Protein AF-A0A2V3VXZ1-F1 (afdb_monomer_lite)

Secondary structure (DSSP, 8-state):
--------------HHHHHHHHHHHHHHHHHHHHHHHHHHHHHHHHHHHHHHHHHHHHH---HHHHHHHHHHHHHHHHHHHHHHHHHHHHHHHHHHHHHTT---HHHHHHHHHHHHHHHHHHHHHHHHHHHHHHTTS-HHHHHHHHHHHHHHHHHHHHHHHHH-PPP-PPPP-

Radius of gyration: 27.68 Å; chains: 1; bounding box: 100×36×62 Å

Sequence (173 aa):
MKIISLTTNKISLSSSILVFVLIALTTASTVFAESTDENMKILQEKIAADKKLLVAENMDLTDADAKNFWPIYDNYQKDLQKINDRLAKLLNEYAIVYNTNTVTNEKARQLLDEAIKVELAEIQLKQSYIPKIAKVLSGVKTVRYIQIENKIRALTRYEISEMIPLVVEGKAY

Foldseek 3Di:
DDDDDDDDDPPPPPPVVVVVVVVVVVVVVVVVVVVVVVVLVVVLVCCVVDVPVVLVVQLPDDPQLCVQQVVLVVVLVVQLVVLVVLVVVLLVLLVVCQVVLNDDPVNVVVSVVSVVVSVVSNVVSLVVSLVSSVVRDPPVSSVRSVVSVVVNVVSVVVVSVVVRDDDDRRDDD

pLDDT: mean 81.58, std 20.63, range [34.62, 98.69]

Structure (mmCIF, N/CA/C/O backbone):
data_AF-A0A2V3VXZ1-F1
#
_entry.id   AF-A0A2V3VXZ1-F1
#
loop_
_atom_site.group_PDB
_atom_site.id
_atom_site.type_symbol
_atom_site.label_atom_id
_atom_site.label_alt_id
_atom_site.label_comp_id
_atom_site.label_asym_id
_atom_site.label_entity_id
_atom_site.label_seq_id
_atom_site.pdbx_PDB_ins_code
_atom_site.Cartn_x
_atom_site.Cartn_y
_atom_site.Cartn_z
_atom_site.occupancy
_atom_site.B_iso_or_equiv
_atom_site.auth_seq_id
_atom_site.auth_comp_id
_atom_site.auth_asym_id
_atom_site.auth_atom_id
_atom_site.pdbx_PDB_model_num
ATOM 1 N N . MET A 1 1 ? -79.135 -19.754 -34.742 1.00 43.31 1 MET A N 1
ATOM 2 C CA . MET A 1 1 ? -78.291 -20.537 -35.670 1.00 43.31 1 MET A CA 1
ATOM 3 C C . MET A 1 1 ? -77.916 -19.684 -36.878 1.00 43.31 1 MET A C 1
ATOM 5 O O . MET A 1 1 ? -78.727 -19.548 -37.778 1.00 43.31 1 MET A O 1
ATOM 9 N N . LYS A 1 2 ? -76.714 -19.095 -36.882 1.00 34.62 2 LYS A N 1
ATOM 10 C CA . LYS A 1 2 ? -75.775 -19.059 -38.019 1.00 34.62 2 LYS A CA 1
ATOM 11 C C . LYS A 1 2 ? -74.467 -18.411 -37.560 1.00 34.62 2 LYS A C 1
ATOM 13 O O . LYS A 1 2 ? -74.455 -17.588 -36.654 1.00 34.62 2 LYS A O 1
ATOM 18 N N . ILE A 1 3 ? -73.391 -18.926 -38.128 1.0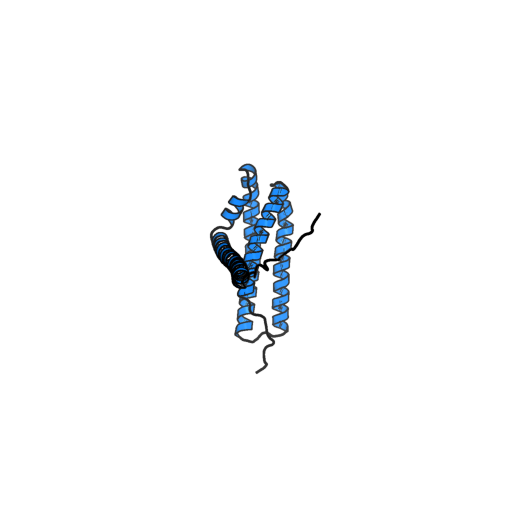0 39.03 3 ILE A N 1
ATOM 19 C CA . ILE A 1 3 ? -72.026 -18.959 -37.618 1.00 39.03 3 ILE A CA 1
ATOM 20 C C . ILE A 1 3 ? -71.211 -17.809 -38.236 1.00 39.03 3 ILE A C 1
ATOM 22 O O . ILE A 1 3 ? -71.396 -17.493 -39.404 1.00 39.03 3 ILE A O 1
ATOM 26 N N . ILE A 1 4 ? -70.354 -17.212 -37.400 1.00 43.91 4 ILE A N 1
ATOM 27 C CA . ILE A 1 4 ? -69.055 -16.542 -37.621 1.00 43.91 4 ILE A CA 1
ATOM 28 C C . ILE A 1 4 ? -68.609 -16.302 -39.082 1.00 43.91 4 ILE A C 1
ATOM 30 O O . ILE A 1 4 ? -68.503 -17.240 -39.867 1.00 43.91 4 ILE A O 1
ATOM 34 N N . SER A 1 5 ? -68.105 -15.093 -39.369 1.00 35.28 5 SER A N 1
ATOM 35 C CA . SER A 1 5 ? -66.904 -14.937 -40.205 1.00 35.28 5 SER A CA 1
ATOM 36 C C . SER A 1 5 ? -65.944 -13.936 -39.545 1.00 35.28 5 SER A C 1
ATOM 38 O O . SER A 1 5 ? -66.302 -12.797 -39.258 1.00 35.28 5 SER A O 1
ATOM 40 N N . LEU A 1 6 ? -64.728 -14.407 -39.247 1.00 47.16 6 LEU A N 1
ATOM 41 C CA . LEU A 1 6 ? -63.595 -13.581 -38.843 1.00 47.16 6 LEU A CA 1
ATOM 42 C C . LEU A 1 6 ? -62.988 -12.935 -40.091 1.00 47.16 6 LEU A C 1
ATOM 44 O O . LEU A 1 6 ? -62.705 -13.630 -41.064 1.00 47.16 6 LEU A O 1
ATOM 48 N N . THR A 1 7 ? -62.678 -11.645 -40.018 1.00 37.06 7 THR A N 1
ATOM 49 C CA . THR A 1 7 ? -61.648 -11.027 -40.860 1.00 37.06 7 THR A CA 1
ATOM 50 C C . THR A 1 7 ? -60.612 -10.388 -39.951 1.00 37.06 7 THR A C 1
ATOM 52 O O . THR A 1 7 ? -60.830 -9.346 -39.339 1.00 37.06 7 THR A O 1
ATOM 55 N N . THR A 1 8 ? -59.484 -11.081 -39.841 1.00 43.94 8 THR A N 1
ATOM 56 C CA . THR A 1 8 ? -58.236 -10.645 -39.218 1.00 43.94 8 THR A CA 1
ATOM 57 C C . THR A 1 8 ? -57.708 -9.392 -39.905 1.00 43.94 8 THR A C 1
ATOM 59 O O . THR A 1 8 ? -57.310 -9.457 -41.069 1.00 43.94 8 THR A O 1
ATOM 62 N N . ASN A 1 9 ? -57.638 -8.277 -39.181 1.00 39.09 9 ASN A N 1
ATOM 63 C CA . ASN A 1 9 ? -56.864 -7.123 -39.620 1.00 39.09 9 ASN A CA 1
ATOM 64 C C . ASN A 1 9 ? -55.414 -7.336 -39.158 1.00 39.09 9 ASN A C 1
ATOM 66 O O . ASN A 1 9 ? -55.111 -7.251 -37.968 1.00 39.09 9 ASN A O 1
ATOM 70 N N . LYS A 1 10 ? -54.533 -7.717 -40.090 1.00 46.50 10 LYS A N 1
ATOM 71 C CA . LYS A 1 10 ? -53.091 -7.823 -39.843 1.00 46.50 10 LYS A CA 1
ATOM 72 C C . LYS A 1 10 ? -52.565 -6.421 -39.548 1.00 46.50 10 LYS A C 1
ATOM 74 O O . LYS A 1 10 ? -52.395 -5.621 -40.461 1.00 46.50 10 LYS A O 1
ATOM 79 N N . ILE A 1 11 ? -52.306 -6.130 -38.277 1.00 47.31 11 ILE A N 1
ATOM 80 C CA . ILE A 1 11 ? -51.560 -4.941 -37.868 1.00 47.31 11 ILE A CA 1
ATOM 81 C C . ILE A 1 11 ? -50.142 -5.123 -38.416 1.00 47.31 11 ILE A C 1
ATOM 83 O O . ILE A 1 11 ? -49.368 -5.927 -37.896 1.00 47.31 11 ILE A O 1
ATOM 87 N N . SER A 1 12 ? -49.809 -4.433 -39.509 1.00 48.12 12 SER A N 1
ATOM 88 C CA . SER A 1 12 ? -48.424 -4.328 -39.955 1.00 48.12 12 SER A CA 1
ATOM 89 C C . SER A 1 12 ? -47.680 -3.499 -38.914 1.00 48.12 12 SER A C 1
ATOM 91 O O . SER A 1 12 ? -47.802 -2.273 -38.885 1.00 48.12 12 SER A O 1
ATOM 93 N N . LEU A 1 13 ? -46.955 -4.169 -38.020 1.00 47.06 13 LEU A N 1
ATOM 94 C CA . LEU A 1 13 ? -46.005 -3.512 -37.136 1.00 47.06 13 LEU A CA 1
ATOM 95 C C . LEU A 1 13 ? -44.937 -2.883 -38.038 1.00 47.06 13 LEU A C 1
ATOM 97 O O . LEU A 1 13 ? -44.123 -3.583 -38.640 1.00 47.06 13 LEU A O 1
ATOM 101 N N . SER A 1 14 ? -45.020 -1.568 -38.224 1.00 47.91 14 SER A N 1
ATOM 102 C CA . SER A 1 14 ? -44.097 -0.817 -39.061 1.00 47.91 14 SER A CA 1
ATOM 103 C C . SER A 1 14 ? -42.682 -0.970 -38.508 1.00 47.91 14 SER A C 1
ATOM 105 O O . SER A 1 14 ? -42.441 -0.833 -37.306 1.00 47.91 14 SER A O 1
ATOM 107 N N . SER A 1 15 ? -41.725 -1.231 -39.400 1.00 47.75 15 SER A N 1
ATOM 108 C CA . SER A 1 15 ? -40.292 -1.346 -39.101 1.00 47.75 15 SER A CA 1
ATOM 109 C C . SER A 1 15 ? -39.733 -0.144 -38.315 1.00 47.75 15 SER A C 1
ATOM 111 O O . SER A 1 15 ? -38.675 -0.242 -37.706 1.00 47.75 15 SER A O 1
ATOM 113 N N . SER A 1 16 ? -40.469 0.969 -38.266 1.00 46.62 16 SER A N 1
ATOM 114 C CA . SER A 1 16 ? -40.174 2.188 -37.513 1.00 46.62 16 SER A CA 1
ATOM 115 C C . SER A 1 16 ? -40.236 2.036 -35.984 1.00 46.62 16 SER A C 1
ATOM 117 O O . SER A 1 16 ? -39.476 2.710 -35.295 1.00 46.62 16 SER A O 1
ATOM 119 N N . ILE A 1 17 ? -41.080 1.152 -35.430 1.00 52.84 17 ILE A N 1
ATOM 120 C CA . ILE A 1 17 ? -41.152 0.945 -33.965 1.00 52.84 17 ILE A CA 1
ATOM 121 C C . ILE A 1 17 ? -39.955 0.113 -33.475 1.00 52.84 17 ILE A C 1
ATOM 123 O O . ILE A 1 17 ? -39.403 0.383 -32.409 1.00 52.84 17 ILE A O 1
ATOM 127 N N . LEU A 1 18 ? -39.496 -0.847 -34.287 1.00 43.06 18 LEU A N 1
ATOM 128 C CA . LEU A 1 18 ? -38.323 -1.667 -33.972 1.00 43.06 18 LEU A CA 1
ATOM 129 C C . LEU A 1 18 ? -37.032 -0.826 -33.938 1.00 43.06 18 LEU A C 1
ATOM 131 O O . LEU A 1 18 ? -36.170 -1.053 -33.095 1.00 43.06 18 LEU A O 1
ATOM 135 N N . VAL A 1 19 ? -36.927 0.183 -34.811 1.00 52.78 19 VAL A N 1
ATOM 136 C CA . VAL A 1 19 ? -35.782 1.109 -34.867 1.00 52.78 19 VAL A CA 1
ATOM 137 C C . VAL A 1 19 ? -35.741 2.037 -33.647 1.00 52.78 19 VAL A C 1
ATOM 139 O O . VAL A 1 19 ? -34.666 2.269 -33.102 1.00 52.78 19 VAL A O 1
ATOM 142 N N . PHE A 1 20 ? -36.889 2.509 -33.149 1.00 49.66 20 PHE A N 1
ATOM 143 C CA . PHE A 1 20 ? -36.932 3.362 -31.952 1.00 49.66 20 PHE A CA 1
ATOM 144 C C . PHE A 1 20 ? -36.536 2.623 -30.665 1.00 49.66 20 PHE A C 1
ATOM 146 O O . PHE A 1 20 ? -35.841 3.192 -29.823 1.00 49.66 20 PHE A O 1
ATOM 153 N N . VAL A 1 21 ? -36.911 1.346 -30.526 1.00 55.06 21 VAL A N 1
ATOM 154 C CA . VAL A 1 21 ? -36.493 0.510 -29.384 1.00 55.06 21 VAL A CA 1
ATOM 155 C C . VAL A 1 21 ? -34.996 0.179 -29.454 1.00 55.06 21 VAL A C 1
ATOM 157 O O . VAL A 1 21 ? -34.327 0.161 -28.422 1.00 55.06 21 VAL A O 1
ATOM 160 N N . LEU A 1 22 ? -34.442 -0.015 -30.657 1.00 52.03 22 LEU A N 1
ATOM 161 C CA . LEU A 1 22 ? -33.014 -0.288 -30.841 1.00 52.03 22 LEU A CA 1
ATOM 162 C C . LEU A 1 22 ? -32.141 0.949 -30.555 1.00 52.03 22 LEU A C 1
ATOM 164 O O . LEU A 1 22 ? -31.106 0.825 -29.906 1.00 52.03 22 LEU A O 1
ATOM 168 N N . ILE A 1 23 ? -32.588 2.146 -30.955 1.00 53.94 23 ILE A N 1
ATOM 169 C CA . ILE A 1 23 ? -31.888 3.410 -30.667 1.00 53.94 23 ILE A CA 1
ATOM 170 C C . ILE A 1 23 ? -31.902 3.714 -29.159 1.00 53.94 23 ILE A C 1
ATOM 172 O O . ILE A 1 23 ? -30.865 4.082 -28.606 1.00 53.94 23 ILE A O 1
ATOM 176 N N . ALA A 1 24 ? -33.024 3.478 -28.469 1.00 53.75 24 ALA A N 1
ATOM 177 C CA . ALA A 1 24 ? -33.128 3.671 -27.019 1.00 53.75 24 ALA A CA 1
ATOM 178 C C . ALA A 1 24 ? -32.236 2.709 -26.203 1.00 53.75 24 ALA A C 1
ATOM 180 O O . ALA A 1 24 ? -31.752 3.076 -25.133 1.00 53.75 24 ALA A O 1
ATOM 181 N N . LEU A 1 25 ? -31.966 1.498 -26.710 1.00 50.00 25 LEU A N 1
ATOM 182 C CA . LEU A 1 25 ? -31.022 0.563 -26.084 1.00 50.00 25 LEU A CA 1
ATOM 183 C C . LEU A 1 25 ? -29.553 0.967 -26.309 1.00 50.00 25 LEU A C 1
ATOM 185 O O . LEU A 1 25 ? -28.712 0.764 -25.432 1.00 50.00 25 LEU A O 1
ATOM 189 N N . THR A 1 26 ? -29.234 1.586 -27.451 1.00 52.00 26 THR A N 1
ATOM 190 C CA . THR A 1 26 ? -27.865 2.059 -27.729 1.00 52.00 26 THR A CA 1
ATOM 191 C C . THR A 1 26 ? -27.488 3.323 -26.952 1.00 52.00 26 THR A C 1
ATOM 193 O O . THR A 1 26 ? -26.344 3.437 -26.522 1.00 52.00 26 THR A O 1
ATOM 196 N N . THR A 1 27 ? -28.430 4.234 -26.683 1.00 47.75 27 THR A N 1
ATOM 197 C CA . THR A 1 27 ? -28.154 5.465 -25.914 1.00 47.75 27 THR A CA 1
ATOM 198 C C . THR A 1 27 ? -28.086 5.240 -24.404 1.00 47.75 27 THR A C 1
ATOM 200 O O . THR A 1 27 ? -27.372 5.956 -23.709 1.00 47.75 27 THR A O 1
ATOM 203 N N . ALA A 1 28 ? -28.760 4.215 -23.871 1.00 45.56 28 ALA A N 1
ATOM 204 C CA . ALA A 1 28 ? -28.601 3.830 -22.466 1.00 45.56 28 ALA A CA 1
ATOM 205 C C . ALA A 1 28 ? -27.182 3.302 -22.168 1.00 45.56 28 ALA A C 1
ATOM 207 O O . ALA A 1 28 ? -26.667 3.480 -21.066 1.00 45.56 28 ALA A O 1
ATOM 208 N N . SER A 1 29 ? -26.533 2.693 -23.168 1.00 48.88 29 SER A N 1
ATOM 209 C CA . SER A 1 29 ? -25.185 2.123 -23.044 1.00 48.88 29 SER A CA 1
ATOM 210 C C . SER A 1 29 ? -24.095 3.200 -22.985 1.00 48.88 29 SER A C 1
ATOM 212 O O . SER A 1 29 ? -23.119 3.050 -22.253 1.00 48.88 29 SER A O 1
ATOM 214 N N . THR A 1 30 ? -24.261 4.301 -23.725 1.00 47.12 30 THR A N 1
ATOM 215 C CA . THR A 1 30 ? -23.272 5.390 -23.780 1.00 47.12 30 THR A CA 1
ATOM 216 C C . THR A 1 30 ? -23.300 6.257 -22.522 1.00 47.12 30 THR A C 1
ATOM 218 O O . THR A 1 30 ? -22.245 6.600 -22.001 1.00 47.12 30 THR A O 1
ATOM 221 N N . VAL A 1 31 ? -24.484 6.530 -21.961 1.00 47.38 31 VAL A N 1
ATOM 222 C CA . VAL A 1 31 ? -24.632 7.376 -20.759 1.00 47.38 31 VAL A CA 1
ATOM 223 C C . VAL A 1 31 ? -24.063 6.705 -19.498 1.00 47.38 31 VAL A C 1
ATOM 225 O O . VAL A 1 31 ? -23.491 7.377 -18.639 1.00 47.38 31 VAL A O 1
ATOM 228 N N . PHE A 1 32 ? -24.152 5.375 -19.380 1.00 44.78 32 PHE A N 1
ATOM 229 C CA . PHE A 1 32 ? -23.528 4.642 -18.268 1.00 44.78 32 PHE A CA 1
ATOM 230 C C . PHE A 1 32 ? -21.998 4.562 -18.384 1.00 44.78 32 PHE A C 1
ATOM 232 O O . PHE A 1 32 ? -21.312 4.589 -17.363 1.00 44.78 32 PHE A O 1
ATOM 239 N N . ALA A 1 33 ? -21.453 4.484 -19.601 1.00 45.44 33 ALA A N 1
ATOM 240 C CA . ALA A 1 33 ? -20.006 4.437 -19.815 1.00 45.44 33 ALA A CA 1
ATOM 241 C C . ALA A 1 33 ? -19.337 5.792 -19.524 1.00 45.44 33 ALA A C 1
ATOM 243 O O . ALA A 1 33 ? -18.336 5.842 -18.814 1.00 45.44 33 ALA A O 1
ATOM 244 N N . GLU A 1 34 ? -19.930 6.889 -19.998 1.00 43.53 34 GLU A N 1
ATOM 245 C CA . GLU A 1 34 ? -19.384 8.245 -19.847 1.00 43.53 34 GLU A CA 1
ATOM 246 C C . GLU A 1 34 ? -19.447 8.732 -18.386 1.00 43.53 34 GLU A C 1
ATOM 248 O O . GLU A 1 34 ? -18.466 9.242 -17.847 1.00 43.53 34 GLU A O 1
ATOM 253 N N . SER A 1 35 ? -20.557 8.457 -17.687 1.00 55.47 35 SER A N 1
ATOM 254 C CA . SER A 1 35 ? -20.702 8.787 -16.261 1.00 55.47 35 SER A CA 1
ATOM 255 C C . SER A 1 35 ? -19.805 7.950 -15.343 1.00 55.47 35 SER A C 1
ATOM 257 O O . SER A 1 35 ? -19.422 8.415 -14.270 1.00 55.47 35 SER A O 1
ATOM 259 N N . THR A 1 36 ? -19.444 6.723 -15.726 1.00 59.56 36 THR A N 1
ATOM 260 C CA . THR A 1 36 ? -18.529 5.891 -14.928 1.00 59.56 36 THR A CA 1
ATOM 261 C C . THR A 1 36 ? -17.097 6.419 -15.002 1.00 59.56 36 THR A C 1
ATOM 263 O O . THR A 1 36 ? -16.419 6.460 -13.976 1.00 59.56 36 THR A O 1
ATOM 266 N N . ASP A 1 37 ? -16.656 6.865 -16.180 1.00 61.31 37 ASP A N 1
ATOM 267 C CA . ASP A 1 37 ? -15.287 7.345 -16.398 1.00 61.31 37 ASP A CA 1
ATOM 268 C C . ASP A 1 37 ? -15.042 8.716 -15.737 1.00 61.31 37 ASP A C 1
ATOM 270 O O . ASP A 1 37 ? -14.027 8.927 -15.073 1.00 61.31 37 ASP A O 1
ATOM 274 N N . GLU A 1 38 ? -16.015 9.630 -15.810 1.00 66.94 38 GLU A N 1
ATOM 275 C CA . GLU A 1 38 ? -15.936 10.939 -15.146 1.00 66.94 38 GLU A CA 1
ATOM 276 C C . GLU A 1 38 ? -15.953 10.812 -13.612 1.00 66.94 38 GLU A C 1
ATOM 278 O O . GLU A 1 38 ? -15.113 11.394 -12.922 1.00 66.94 38 GLU A O 1
ATOM 283 N N . ASN A 1 39 ? -16.840 9.973 -13.063 1.00 67.12 39 ASN A N 1
ATOM 284 C CA . ASN A 1 39 ? -16.851 9.673 -11.628 1.00 67.12 39 ASN A CA 1
ATOM 285 C C . ASN A 1 39 ? -15.547 9.009 -11.170 1.00 67.12 39 ASN A C 1
ATOM 287 O O . ASN A 1 39 ? -15.110 9.230 -10.037 1.00 67.12 39 ASN A O 1
ATOM 291 N N . MET A 1 40 ? -14.921 8.207 -12.038 1.00 69.00 40 MET A N 1
ATOM 292 C CA . MET A 1 40 ? -13.641 7.586 -11.734 1.00 69.00 40 MET A CA 1
ATOM 293 C C . MET A 1 40 ? -12.520 8.617 -11.655 1.00 69.00 40 MET A C 1
ATOM 295 O O . MET A 1 40 ? -11.790 8.630 -10.668 1.00 69.00 40 MET A O 1
ATOM 299 N N . LYS A 1 41 ? -12.440 9.534 -12.623 1.00 66.94 41 LYS A N 1
ATOM 300 C CA . LYS A 1 41 ? -11.463 10.633 -12.609 1.00 66.94 41 LYS A CA 1
ATOM 301 C C . LYS A 1 41 ? -11.617 11.530 -11.385 1.00 66.94 41 LYS A C 1
ATOM 303 O O . LYS A 1 41 ? -10.638 11.792 -10.695 1.00 66.94 41 LYS A O 1
ATOM 308 N N . ILE A 1 42 ? -12.846 11.912 -11.034 1.00 69.44 42 ILE A N 1
ATOM 309 C CA . ILE A 1 42 ? -13.116 12.704 -9.822 1.00 69.44 42 ILE A CA 1
ATOM 310 C C . ILE A 1 42 ? -12.673 11.949 -8.559 1.00 69.44 42 ILE A C 1
ATOM 312 O O . ILE A 1 42 ? -12.126 12.541 -7.625 1.00 69.44 42 ILE A O 1
ATOM 316 N N . LEU A 1 43 ? -12.902 10.633 -8.500 1.00 65.69 43 LEU A N 1
ATOM 317 C CA . LEU A 1 43 ? -12.457 9.805 -7.382 1.00 65.69 43 LEU A CA 1
ATOM 318 C C . LEU A 1 43 ? -10.924 9.726 -7.310 1.00 65.69 43 LEU A C 1
ATOM 320 O O . LEU A 1 43 ? -10.372 9.836 -6.216 1.00 65.69 43 LEU A O 1
ATOM 324 N N . GLN A 1 44 ? -10.243 9.580 -8.449 1.00 61.19 44 GLN A N 1
ATOM 325 C CA . GLN A 1 44 ? -8.780 9.598 -8.545 1.00 61.19 44 GLN A CA 1
ATOM 326 C C . GLN A 1 44 ? -8.205 10.934 -8.060 1.00 61.19 44 GLN A C 1
ATOM 328 O O . GLN A 1 44 ? -7.319 10.946 -7.207 1.00 61.19 44 GLN A O 1
ATOM 333 N N . GLU A 1 45 ? -8.768 12.057 -8.509 1.00 61.25 45 GLU A N 1
ATOM 334 C CA . GLU A 1 45 ? -8.373 13.404 -8.079 1.00 61.25 45 GLU A CA 1
ATOM 335 C C . GLU A 1 45 ? -8.577 13.612 -6.574 1.00 61.25 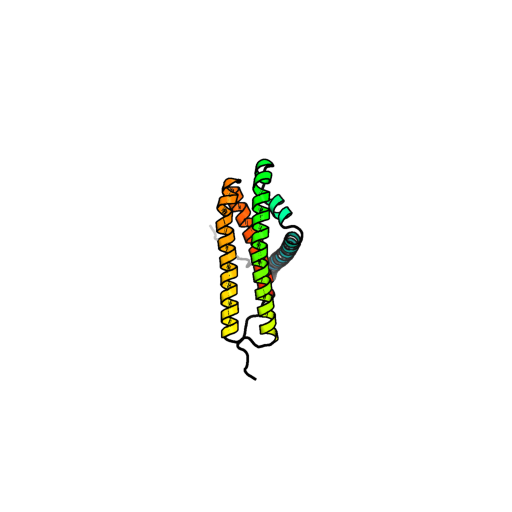45 GLU A C 1
ATOM 337 O O . GLU A 1 45 ? -7.690 14.121 -5.889 1.00 61.25 45 GLU A O 1
ATOM 342 N N . LYS A 1 46 ? -9.710 13.162 -6.019 1.00 62.94 46 LYS A N 1
ATOM 343 C CA . LYS A 1 46 ? -9.965 13.229 -4.571 1.00 62.94 46 LYS A CA 1
ATOM 344 C C . LYS A 1 46 ? -9.004 12.358 -3.762 1.00 62.94 46 LYS A C 1
ATOM 346 O O . LYS A 1 46 ? -8.545 12.791 -2.708 1.00 62.94 46 LYS A O 1
ATOM 351 N N . ILE A 1 47 ? -8.686 11.152 -4.238 1.00 68.25 47 ILE A N 1
ATOM 352 C CA . ILE A 1 47 ? -7.692 10.267 -3.607 1.00 68.25 47 ILE A CA 1
ATOM 353 C C . ILE A 1 47 ? -6.308 10.919 -3.620 1.00 68.25 47 ILE A C 1
ATOM 355 O O . ILE A 1 47 ? -5.603 10.863 -2.611 1.00 68.25 47 ILE A O 1
ATOM 359 N N . ALA A 1 48 ? -5.932 11.527 -4.747 1.00 60.41 48 ALA A N 1
ATOM 360 C CA . ALA A 1 48 ? -4.666 12.228 -4.906 1.00 60.41 48 ALA A CA 1
ATOM 361 C C . ALA A 1 48 ? -4.579 13.478 -4.013 1.00 60.41 48 ALA A C 1
ATOM 363 O O . ALA A 1 48 ? -3.505 13.780 -3.496 1.00 60.41 48 ALA A O 1
ATOM 364 N N . ALA A 1 49 ? -5.701 14.176 -3.805 1.00 67.62 49 ALA A N 1
ATOM 365 C CA . ALA A 1 49 ? -5.767 15.388 -2.996 1.00 67.62 49 ALA A CA 1
ATOM 366 C C . ALA A 1 49 ? -5.796 15.108 -1.483 1.00 67.62 49 ALA A C 1
ATOM 368 O O . ALA A 1 49 ? -5.056 15.753 -0.742 1.00 67.62 49 ALA A O 1
ATOM 369 N N . ASP A 1 50 ? -6.626 14.165 -1.009 1.00 84.25 50 ASP A N 1
ATOM 370 C CA . ASP A 1 50 ? -6.723 13.846 0.422 1.00 84.25 50 ASP A CA 1
ATOM 371 C C . ASP A 1 50 ? -7.302 12.443 0.710 1.00 84.25 50 ASP A C 1
ATOM 373 O O . ASP A 1 50 ? -8.468 12.250 1.073 1.00 84.25 50 ASP A O 1
ATOM 377 N N . LYS A 1 51 ? -6.442 11.421 0.617 1.00 91.06 51 LYS A N 1
ATOM 378 C CA . LYS A 1 51 ? -6.772 10.044 1.023 1.00 91.06 51 LYS A CA 1
ATOM 379 C C . LYS A 1 51 ? -7.290 9.948 2.466 1.00 91.06 51 LYS A C 1
ATOM 381 O O . LYS A 1 51 ? -8.150 9.113 2.753 1.00 91.06 51 LYS A O 1
ATOM 386 N N . LYS A 1 52 ? -6.750 10.753 3.389 1.00 91.56 52 LYS A N 1
ATOM 387 C CA . LYS A 1 52 ? -7.098 10.672 4.815 1.00 91.56 52 LYS A CA 1
ATOM 388 C C . LYS A 1 52 ? -8.531 11.147 5.039 1.00 91.56 52 LYS A C 1
ATOM 390 O O . LYS A 1 52 ? -9.260 10.488 5.780 1.00 91.56 52 LYS A O 1
ATOM 395 N N . LEU A 1 53 ? -8.945 12.208 4.347 1.00 90.12 53 LEU A N 1
ATOM 396 C CA . LEU A 1 53 ? -10.328 12.676 4.328 1.00 90.12 53 LEU A CA 1
ATOM 397 C C . LEU A 1 53 ? -11.282 11.607 3.783 1.00 90.12 53 LEU A C 1
ATOM 399 O O . LEU A 1 53 ? -12.262 11.288 4.449 1.00 90.12 53 LEU A O 1
ATOM 403 N N . LEU A 1 54 ? -10.961 10.971 2.650 1.00 91.38 54 LEU A N 1
ATOM 404 C CA . LEU A 1 54 ? -11.800 9.903 2.087 1.00 91.38 54 LEU A CA 1
ATOM 405 C C . LEU A 1 54 ? -12.004 8.759 3.088 1.00 91.38 54 LEU A C 1
ATOM 407 O O . LEU A 1 54 ? -13.126 8.289 3.288 1.00 91.38 54 LEU A O 1
ATOM 411 N N . VAL A 1 55 ? -10.935 8.320 3.756 1.00 95.50 55 VAL A N 1
ATOM 412 C CA . VAL A 1 55 ? -11.036 7.293 4.803 1.00 95.50 55 VAL A CA 1
ATOM 413 C C . VAL A 1 55 ? -11.897 7.787 5.968 1.00 95.50 55 VAL A C 1
ATOM 415 O O . VAL A 1 55 ? -12.748 7.037 6.440 1.00 95.50 55 VAL A O 1
ATOM 418 N N . ALA A 1 56 ? -11.718 9.033 6.412 1.00 92.81 56 ALA A N 1
ATOM 419 C CA . ALA A 1 56 ? -12.493 9.609 7.509 1.00 92.81 56 ALA A CA 1
ATOM 420 C C . ALA A 1 56 ? -14.001 9.635 7.202 1.00 92.81 56 ALA A C 1
ATOM 422 O O . ALA A 1 56 ? -14.794 9.182 8.026 1.00 92.81 56 ALA A O 1
ATOM 423 N N . GLU A 1 57 ? -14.381 10.086 6.004 1.00 93.44 57 GLU A N 1
ATOM 424 C CA . GLU A 1 57 ? -15.776 10.211 5.558 1.00 93.44 57 GLU A CA 1
ATOM 425 C C . GLU A 1 57 ? -16.494 8.864 5.407 1.00 93.44 57 GLU A C 1
ATOM 427 O O . GLU A 1 57 ? -17.716 8.804 5.494 1.00 93.44 57 GLU A O 1
ATOM 432 N N . ASN A 1 58 ? -15.756 7.772 5.189 1.00 95.19 58 ASN A N 1
ATOM 433 C CA . ASN A 1 58 ? -16.344 6.469 4.865 1.00 95.19 58 ASN A CA 1
ATOM 434 C C . ASN A 1 58 ? -16.275 5.448 6.014 1.00 95.19 58 ASN A C 1
ATOM 436 O O . ASN A 1 58 ? -16.836 4.355 5.911 1.00 95.19 58 ASN A O 1
ATOM 440 N N . MET A 1 59 ? -15.586 5.758 7.114 1.00 95.88 59 MET A N 1
ATOM 441 C CA . MET A 1 59 ? -15.324 4.788 8.184 1.00 95.88 59 MET A CA 1
ATOM 442 C C . MET A 1 59 ? -16.339 4.795 9.336 1.00 95.88 59 MET A C 1
ATOM 444 O O . MET A 1 59 ? -16.348 3.839 10.116 1.00 95.88 59 MET A O 1
ATOM 448 N N . ASP A 1 60 ? -17.191 5.821 9.446 1.00 94.19 60 ASP A N 1
ATOM 449 C CA . ASP A 1 60 ? -18.138 6.012 10.561 1.00 94.19 60 ASP A CA 1
ATOM 450 C C . ASP A 1 60 ? -17.466 5.831 11.941 1.00 94.19 60 ASP A C 1
ATOM 452 O O . ASP A 1 60 ? -17.924 5.072 12.810 1.00 94.19 60 ASP A O 1
ATOM 456 N N . LEU A 1 61 ? -16.303 6.463 12.125 1.00 95.38 61 LEU A N 1
ATOM 457 C CA . LEU A 1 61 ? -15.543 6.380 13.372 1.00 95.38 61 LEU A CA 1
ATOM 458 C C . LEU A 1 61 ? -16.212 7.228 14.453 1.00 95.38 61 LEU A C 1
ATOM 460 O O . LEU A 1 61 ? -16.555 8.382 14.223 1.00 95.38 61 LEU A O 1
ATOM 464 N N . THR A 1 62 ? -16.342 6.666 15.654 1.00 96.94 62 THR A N 1
ATOM 465 C CA . THR A 1 62 ? -16.585 7.485 16.849 1.00 96.94 62 THR A CA 1
ATOM 466 C C . THR A 1 62 ? -15.303 8.224 17.237 1.00 96.94 62 THR A C 1
ATOM 468 O O . THR A 1 62 ? -14.210 7.813 16.841 1.00 96.94 62 THR A O 1
ATOM 471 N N . ASP A 1 63 ? -15.394 9.252 18.081 1.00 95.25 63 ASP A N 1
ATOM 472 C CA . ASP A 1 63 ? -14.205 9.955 18.591 1.00 95.25 63 ASP A CA 1
ATOM 473 C C . ASP A 1 63 ? -13.213 9.001 19.281 1.00 95.25 63 ASP A C 1
ATOM 475 O O . ASP A 1 63 ? -11.993 9.129 19.139 1.00 95.25 63 ASP A O 1
ATOM 479 N N . ALA A 1 64 ? -13.733 7.996 19.995 1.00 95.25 64 ALA A N 1
ATOM 480 C CA . ALA A 1 64 ? -12.928 6.969 20.649 1.00 95.25 64 ALA A CA 1
ATOM 481 C C . ALA A 1 64 ? -12.235 6.037 19.641 1.00 95.25 64 ALA A C 1
ATOM 483 O O . ALA A 1 64 ? -11.052 5.728 19.812 1.00 95.25 64 ALA A O 1
ATOM 484 N N . ASP A 1 65 ? -12.941 5.618 18.585 1.00 96.50 65 ASP A N 1
ATOM 485 C CA . ASP A 1 65 ? -12.351 4.827 17.500 1.00 96.50 65 ASP A CA 1
ATOM 486 C C . ASP A 1 65 ? -11.243 5.629 16.806 1.00 96.50 65 ASP A C 1
ATOM 488 O O . ASP A 1 65 ? -10.115 5.156 16.673 1.00 96.50 65 ASP A O 1
ATOM 492 N N . ALA A 1 66 ? -11.548 6.868 16.408 1.00 95.25 66 ALA A N 1
ATOM 493 C CA . ALA A 1 66 ? -10.650 7.757 15.680 1.00 95.25 66 ALA A CA 1
ATOM 494 C C . ALA A 1 66 ? -9.342 7.997 16.443 1.00 95.25 66 ALA A C 1
ATOM 496 O O . ALA A 1 66 ? -8.258 7.850 15.872 1.00 95.25 66 ALA A O 1
ATOM 497 N N . LYS A 1 67 ? -9.429 8.288 17.748 1.00 96.44 67 LYS A N 1
ATOM 498 C CA . LYS A 1 67 ? -8.262 8.518 18.612 1.00 96.44 67 LYS A CA 1
ATOM 499 C C . LYS A 1 67 ? -7.260 7.359 18.581 1.00 96.44 67 LYS A C 1
ATOM 501 O O . LYS A 1 67 ? -6.055 7.597 18.616 1.00 96.44 67 LYS A O 1
ATOM 506 N N . ASN A 1 68 ? -7.745 6.120 18.512 1.00 97.31 68 ASN A N 1
ATOM 507 C CA . ASN A 1 68 ? -6.898 4.926 18.520 1.00 97.31 68 ASN A CA 1
ATOM 5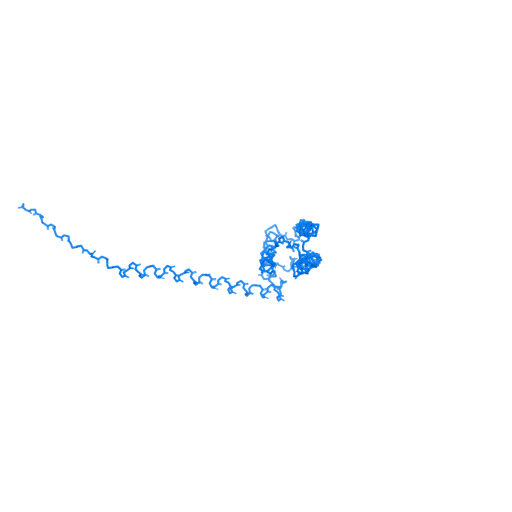08 C C . ASN A 1 68 ? -6.522 4.447 17.108 1.00 97.31 68 ASN A C 1
ATOM 510 O O . ASN A 1 68 ? -5.453 3.867 16.914 1.00 97.31 68 ASN A O 1
ATOM 514 N N . PHE A 1 69 ? -7.383 4.689 16.120 1.00 98.25 69 PHE A N 1
ATOM 515 C CA . PHE A 1 69 ? -7.196 4.262 14.737 1.00 98.25 69 PHE A CA 1
ATOM 516 C C . PHE A 1 69 ? -6.163 5.108 13.987 1.00 98.25 69 PHE A C 1
ATOM 518 O O . PHE A 1 69 ? -5.283 4.547 13.331 1.00 98.25 69 PHE A O 1
ATOM 525 N N . TRP A 1 70 ? -6.230 6.440 14.089 1.00 97.06 70 TRP A N 1
ATOM 526 C CA . TRP A 1 70 ? -5.397 7.327 13.267 1.00 97.06 70 TRP A CA 1
ATOM 527 C C . TRP A 1 70 ? -3.883 7.115 13.424 1.00 97.06 70 TRP A C 1
ATOM 529 O O . TRP A 1 70 ? -3.204 7.062 12.400 1.00 97.06 70 TRP A O 1
ATOM 539 N N . PRO A 1 71 ? -3.331 6.876 14.631 1.00 97.44 71 PRO A N 1
ATOM 540 C CA . PRO A 1 71 ? -1.912 6.540 14.768 1.00 97.44 71 PRO A CA 1
ATOM 541 C C . PRO A 1 71 ? -1.509 5.247 14.038 1.00 97.44 71 PRO A C 1
ATOM 543 O O . PRO A 1 71 ? -0.384 5.123 13.554 1.00 97.44 71 PRO A O 1
ATOM 546 N N . ILE A 1 72 ? -2.407 4.260 13.951 1.00 98.50 72 ILE A N 1
ATOM 547 C CA . ILE A 1 72 ? -2.155 3.003 13.228 1.00 98.50 72 ILE A CA 1
ATOM 548 C C . ILE A 1 72 ? -2.243 3.242 11.721 1.00 98.50 72 ILE A C 1
ATOM 550 O O . ILE A 1 72 ? -1.386 2.755 10.983 1.00 98.50 72 ILE A O 1
ATOM 554 N N . TYR A 1 73 ? -3.237 4.018 11.282 1.00 97.75 73 TYR A N 1
ATOM 555 C CA . TYR A 1 73 ? -3.377 4.455 9.896 1.00 97.75 73 TYR A CA 1
ATOM 556 C C . TYR A 1 73 ? -2.122 5.190 9.412 1.00 97.75 73 TYR A C 1
ATOM 558 O O . TYR A 1 73 ? -1.544 4.795 8.405 1.00 97.75 73 TYR A O 1
ATOM 566 N N . ASP A 1 74 ? -1.651 6.199 10.149 1.00 95.81 74 ASP A N 1
ATOM 567 C CA . ASP A 1 74 ? -0.506 7.020 9.740 1.00 95.81 74 ASP A CA 1
ATOM 568 C C . ASP A 1 74 ? 0.775 6.172 9.608 1.00 95.81 74 ASP A C 1
ATOM 570 O O . ASP A 1 74 ? 1.535 6.319 8.648 1.00 95.81 74 ASP A O 1
ATOM 574 N N . ASN A 1 75 ? 0.983 5.211 10.515 1.00 97.38 75 ASN A N 1
ATOM 575 C CA . ASN A 1 75 ? 2.091 4.257 10.416 1.00 97.38 75 ASN A CA 1
ATOM 576 C C . ASN A 1 75 ? 1.947 3.311 9.214 1.00 97.38 75 ASN A C 1
ATOM 578 O O . ASN A 1 75 ? 2.922 3.087 8.497 1.00 97.38 75 ASN A O 1
ATOM 582 N N . TYR A 1 76 ? 0.738 2.803 8.952 1.00 98.25 76 TYR A N 1
ATOM 583 C CA . TYR A 1 76 ? 0.470 1.985 7.770 1.00 98.25 76 TYR A CA 1
ATOM 584 C C . TYR A 1 76 ? 0.767 2.760 6.483 1.00 98.25 76 TYR A C 1
ATOM 586 O O . TYR A 1 76 ? 1.473 2.238 5.626 1.00 98.25 76 TYR A O 1
ATOM 594 N N . GLN A 1 77 ? 0.301 4.009 6.358 1.00 96.38 77 GLN A N 1
ATOM 595 C CA . GLN A 1 77 ? 0.565 4.834 5.173 1.00 96.38 77 GLN A CA 1
ATOM 596 C C . GLN A 1 77 ? 2.059 5.134 5.010 1.00 96.38 77 GLN A C 1
ATOM 598 O O . GLN A 1 77 ? 2.579 5.067 3.900 1.00 96.38 77 GLN A O 1
ATOM 603 N N . LYS A 1 78 ? 2.779 5.397 6.108 1.00 95.94 78 LYS A N 1
ATOM 604 C CA . LYS A 1 78 ? 4.234 5.599 6.078 1.00 95.94 78 LYS A CA 1
ATOM 605 C C . LYS A 1 78 ? 4.984 4.358 5.594 1.00 95.94 78 LYS A C 1
ATOM 607 O O . LYS A 1 78 ? 5.927 4.474 4.815 1.00 95.94 78 LYS A O 1
ATOM 612 N N . ASP A 1 79 ? 4.602 3.175 6.061 1.00 98.12 79 ASP A N 1
ATOM 613 C CA . ASP A 1 79 ? 5.228 1.928 5.622 1.00 98.12 79 ASP A CA 1
ATOM 614 C C . ASP A 1 79 ? 4.829 1.562 4.185 1.00 98.12 79 ASP A C 1
ATOM 616 O O . ASP A 1 79 ? 5.671 1.100 3.416 1.00 98.12 79 ASP A O 1
ATOM 620 N N . LEU A 1 80 ? 3.583 1.846 3.795 1.00 97.25 80 LEU A N 1
ATOM 621 C CA . LEU A 1 80 ? 3.099 1.704 2.423 1.00 97.25 80 LEU A CA 1
ATOM 622 C C . LEU A 1 80 ? 3.871 2.610 1.463 1.00 97.25 80 LEU A C 1
ATOM 624 O O . LEU A 1 80 ? 4.219 2.176 0.367 1.00 97.25 80 LEU A O 1
ATOM 628 N N . GLN A 1 81 ? 4.195 3.836 1.882 1.00 95.62 81 GLN A N 1
ATOM 629 C CA . GLN A 1 81 ? 4.968 4.769 1.069 1.00 95.62 81 GLN A CA 1
ATOM 630 C C . GLN A 1 81 ? 6.339 4.198 0.703 1.00 95.62 81 GLN A C 1
ATOM 632 O O . GLN A 1 81 ? 6.725 4.266 -0.454 1.00 95.62 81 GLN A O 1
ATOM 637 N N . LYS A 1 82 ? 7.028 3.520 1.629 1.00 97.06 82 LYS A N 1
ATOM 638 C CA . LYS A 1 82 ? 8.317 2.866 1.328 1.00 97.06 82 LYS A CA 1
ATOM 639 C C . LYS A 1 82 ? 8.190 1.802 0.233 1.00 97.06 82 LYS A C 1
ATOM 641 O O . LYS A 1 82 ? 9.119 1.590 -0.543 1.00 97.06 82 LYS A O 1
ATOM 646 N N . ILE A 1 83 ? 7.056 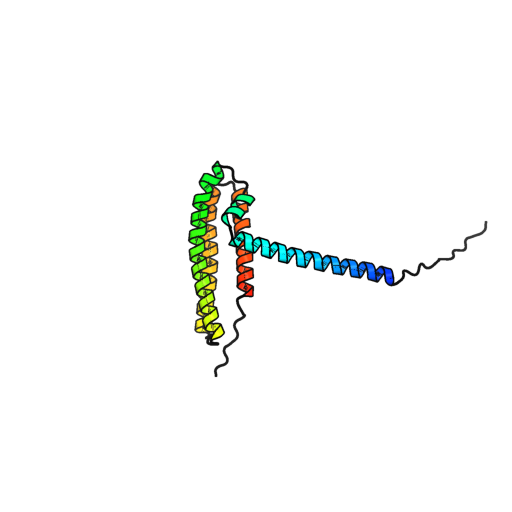1.101 0.183 1.00 98.31 83 ILE A N 1
ATOM 647 C CA . ILE A 1 83 ? 6.761 0.118 -0.869 1.00 98.31 83 ILE A CA 1
ATOM 648 C C . ILE A 1 83 ? 6.461 0.840 -2.186 1.00 98.31 83 ILE A C 1
ATOM 650 O O . ILE A 1 83 ? 6.954 0.424 -3.231 1.00 98.31 83 ILE A O 1
ATOM 654 N N . ASN A 1 84 ? 5.713 1.944 -2.139 1.00 96.12 84 ASN A N 1
ATOM 655 C CA . ASN A 1 84 ? 5.433 2.768 -3.315 1.00 96.12 84 ASN A CA 1
ATOM 656 C C . ASN A 1 84 ? 6.710 3.386 -3.899 1.00 96.12 84 ASN A C 1
ATOM 658 O O . ASN A 1 84 ? 6.853 3.420 -5.114 1.00 96.12 84 ASN A O 1
ATOM 662 N N . ASP A 1 85 ? 7.664 3.799 -3.065 1.00 95.88 85 ASP A N 1
ATOM 663 C CA . ASP A 1 85 ? 8.956 4.322 -3.518 1.00 95.88 85 ASP A CA 1
ATOM 664 C C . ASP A 1 85 ? 9.759 3.243 -4.264 1.00 95.88 85 ASP A C 1
ATOM 666 O O . ASP A 1 85 ? 10.372 3.510 -5.301 1.00 95.88 85 ASP A O 1
ATOM 670 N N . ARG A 1 86 ? 9.715 1.990 -3.782 1.00 97.56 86 ARG A N 1
ATOM 671 C CA . ARG A 1 86 ? 10.303 0.839 -4.490 1.00 97.56 86 ARG A CA 1
ATOM 672 C C . ARG A 1 86 ? 9.613 0.587 -5.827 1.00 97.56 86 ARG A C 1
ATOM 674 O O . ARG A 1 86 ? 10.303 0.368 -6.819 1.00 97.56 86 ARG A O 1
ATOM 681 N N . LEU A 1 87 ? 8.281 0.650 -5.860 1.00 97.19 87 LEU A N 1
ATOM 682 C CA . LEU A 1 87 ? 7.513 0.521 -7.097 1.00 97.19 87 LEU A CA 1
ATOM 683 C C . LEU A 1 87 ? 7.881 1.629 -8.089 1.00 97.19 87 LEU A C 1
ATOM 685 O O . LEU A 1 87 ? 8.218 1.329 -9.225 1.00 97.19 87 LEU A O 1
ATOM 689 N N . ALA A 1 88 ? 7.906 2.891 -7.661 1.00 95.94 88 ALA A N 1
ATOM 690 C CA . ALA A 1 88 ? 8.274 4.021 -8.510 1.00 95.94 88 ALA A CA 1
ATOM 691 C C . ALA A 1 88 ? 9.683 3.856 -9.102 1.00 95.94 88 ALA A C 1
ATOM 693 O O . ALA A 1 88 ? 9.888 4.081 -10.295 1.00 95.94 88 ALA A O 1
ATOM 694 N N . LYS A 1 89 ? 10.646 3.389 -8.296 1.00 96.88 89 LYS A N 1
ATOM 695 C CA . LYS A 1 89 ? 11.992 3.066 -8.779 1.00 96.88 89 LYS A CA 1
ATOM 696 C C . LYS A 1 89 ? 11.968 1.957 -9.835 1.00 96.88 89 LYS A C 1
ATOM 698 O O . LYS A 1 89 ? 12.601 2.114 -10.874 1.00 96.88 89 LYS A O 1
ATOM 703 N N . LEU A 1 90 ? 11.233 0.872 -9.590 1.00 97.12 90 LEU A N 1
ATOM 704 C CA . LEU A 1 90 ? 11.074 -0.229 -10.542 1.00 97.12 90 LEU A CA 1
ATOM 705 C C . LEU A 1 90 ? 10.467 0.249 -11.872 1.00 97.12 90 LEU A C 1
ATOM 707 O O . LEU A 1 90 ? 10.977 -0.100 -12.934 1.00 97.12 90 LEU A O 1
ATOM 711 N N . LEU A 1 91 ? 9.421 1.077 -11.821 1.00 95.94 91 LEU A N 1
ATOM 712 C CA . LEU A 1 91 ? 8.776 1.641 -13.010 1.00 95.94 91 LEU A CA 1
ATOM 713 C C . LEU A 1 91 ? 9.723 2.548 -13.799 1.00 95.94 91 LEU A C 1
ATOM 715 O O . LEU A 1 91 ? 9.767 2.474 -15.025 1.00 95.94 91 LEU A O 1
ATOM 719 N N . ASN A 1 92 ? 10.527 3.356 -13.108 1.00 95.06 92 ASN A N 1
ATOM 720 C CA . ASN A 1 92 ? 11.541 4.182 -13.753 1.00 95.06 92 ASN A CA 1
ATOM 721 C C . ASN A 1 92 ? 12.641 3.332 -14.412 1.00 95.06 92 ASN A C 1
ATOM 723 O O . ASN A 1 92 ? 13.035 3.596 -15.545 1.00 95.06 92 ASN A O 1
ATOM 727 N N . GLU A 1 93 ? 13.116 2.281 -13.737 1.00 94.44 93 GLU A N 1
ATOM 728 C CA . GLU A 1 93 ? 14.080 1.346 -14.325 1.00 94.44 93 GLU A CA 1
ATOM 729 C C . GLU A 1 93 ? 13.517 0.653 -15.569 1.00 94.44 93 GLU A C 1
ATOM 731 O O . GLU A 1 93 ? 14.233 0.537 -16.565 1.00 94.44 93 GLU A O 1
ATOM 736 N N . TYR A 1 94 ? 12.247 0.238 -15.530 1.00 94.44 94 TYR A N 1
ATOM 737 C CA . TYR A 1 94 ? 11.545 -0.322 -16.683 1.00 94.44 94 TYR A CA 1
ATOM 738 C C . TYR A 1 94 ? 11.484 0.675 -17.845 1.00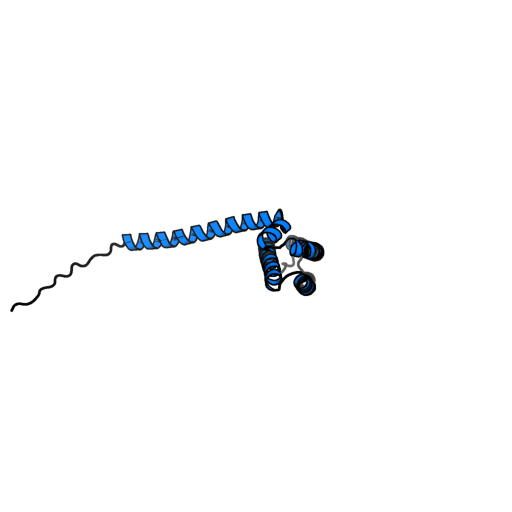 94.44 94 TYR A C 1
ATOM 740 O O . TYR A 1 94 ? 11.888 0.345 -18.958 1.00 94.44 94 TYR A O 1
ATOM 748 N N . ALA A 1 95 ? 11.043 1.909 -17.581 1.00 93.12 95 ALA A N 1
ATOM 749 C CA . ALA A 1 95 ? 10.928 2.952 -18.596 1.00 93.12 95 ALA A CA 1
ATOM 750 C C . ALA A 1 95 ? 12.271 3.241 -19.284 1.00 93.12 95 ALA A C 1
ATOM 752 O O . ALA A 1 95 ? 12.316 3.377 -20.505 1.00 93.12 95 ALA A O 1
ATOM 753 N N . ILE A 1 96 ? 13.373 3.283 -18.524 1.00 91.50 96 ILE A N 1
ATOM 754 C CA . ILE A 1 96 ? 14.719 3.481 -19.077 1.00 91.50 96 ILE A CA 1
ATOM 755 C C . ILE A 1 96 ? 15.060 2.367 -20.068 1.00 91.50 96 ILE A C 1
ATOM 757 O O . ILE A 1 96 ? 15.376 2.665 -21.215 1.00 91.50 96 ILE A O 1
ATOM 761 N N . VAL A 1 97 ? 14.970 1.097 -19.654 1.00 89.88 97 VAL A N 1
ATOM 762 C CA . VAL A 1 97 ? 15.398 -0.025 -20.511 1.00 89.88 97 VAL A CA 1
ATOM 763 C C . VAL A 1 97 ? 14.476 -0.254 -21.705 1.00 89.88 97 VAL A C 1
ATOM 765 O O . VAL A 1 97 ? 14.941 -0.689 -22.760 1.00 89.88 97 VAL A O 1
ATOM 768 N N . TYR A 1 98 ? 13.186 0.049 -21.544 1.00 90.00 98 TYR A N 1
ATOM 769 C CA . TYR A 1 98 ? 12.204 -0.001 -22.617 1.00 90.00 98 TYR A CA 1
ATOM 770 C C . TYR A 1 98 ? 12.520 1.059 -23.678 1.00 90.00 98 TYR A C 1
ATOM 772 O O . TYR A 1 98 ? 12.671 0.731 -24.851 1.00 90.00 98 TYR A O 1
ATOM 780 N N . ASN A 1 99 ? 12.722 2.317 -23.269 1.00 88.88 99 ASN A N 1
ATOM 781 C CA . ASN A 1 99 ? 12.987 3.423 -24.194 1.00 88.88 99 ASN A CA 1
ATOM 782 C C . ASN A 1 99 ? 14.334 3.300 -24.919 1.00 88.88 99 ASN A C 1
ATOM 784 O O . ASN A 1 99 ? 14.491 3.835 -26.016 1.00 88.88 99 ASN A O 1
ATOM 788 N N . THR A 1 100 ? 15.307 2.596 -24.336 1.00 87.12 100 THR A N 1
ATOM 789 C CA . THR A 1 100 ? 16.597 2.319 -24.982 1.00 87.12 100 THR A CA 1
ATOM 790 C C . THR A 1 100 ? 16.600 1.037 -25.817 1.00 87.12 100 THR A C 1
ATOM 792 O O . THR A 1 100 ? 17.618 0.741 -26.437 1.00 87.12 100 THR A O 1
ATOM 795 N N . ASN A 1 101 ? 15.497 0.275 -25.869 1.00 82.69 101 ASN A N 1
ATOM 796 C CA . ASN A 1 101 ? 15.422 -1.051 -26.502 1.00 82.69 101 ASN A CA 1
ATOM 797 C C . ASN A 1 101 ? 16.503 -2.033 -26.005 1.00 82.69 101 ASN A C 1
ATOM 799 O O . ASN A 1 101 ? 16.962 -2.899 -26.748 1.00 82.69 101 ASN A O 1
ATOM 803 N N . THR A 1 102 ? 16.919 -1.917 -24.740 1.00 80.00 102 THR A N 1
ATOM 804 C CA . THR A 1 102 ? 17.997 -2.734 -24.151 1.00 80.00 102 THR A CA 1
ATOM 805 C C . THR A 1 102 ? 17.475 -3.725 -23.117 1.00 80.00 102 THR A C 1
ATOM 807 O O . THR A 1 102 ? 18.147 -4.006 -22.119 1.00 80.00 102 THR A O 1
ATOM 810 N N . VAL A 1 103 ? 16.256 -4.234 -23.294 1.00 83.12 103 VAL A N 1
ATOM 811 C CA . VAL A 1 103 ? 15.717 -5.248 -22.386 1.00 83.12 103 VAL A CA 1
ATOM 812 C C . VAL A 1 103 ? 16.353 -6.598 -22.708 1.00 83.12 103 VAL A C 1
ATOM 814 O O . VAL A 1 103 ? 15.935 -7.292 -23.629 1.00 83.12 103 VAL A O 1
ATOM 817 N N . THR A 1 104 ? 17.389 -6.966 -21.952 1.00 88.94 104 THR A N 1
ATOM 818 C CA . THR A 1 104 ? 17.976 -8.313 -22.003 1.00 88.94 104 THR A CA 1
ATOM 819 C C . THR A 1 104 ? 17.155 -9.292 -21.164 1.00 88.94 104 THR A C 1
ATOM 821 O O . THR A 1 104 ? 16.411 -8.882 -20.268 1.00 88.94 104 THR A O 1
ATOM 824 N N . ASN A 1 105 ? 17.331 -10.596 -21.390 1.00 90.50 105 ASN A N 1
ATOM 825 C CA . ASN A 1 105 ? 16.675 -11.640 -20.596 1.00 90.50 105 ASN A CA 1
ATOM 826 C C . ASN A 1 105 ? 17.004 -11.525 -19.100 1.00 90.50 105 ASN A C 1
ATOM 828 O O . ASN A 1 105 ? 16.130 -11.670 -18.244 1.00 90.50 105 ASN A O 1
ATOM 832 N N . GLU A 1 106 ? 18.258 -11.219 -18.769 1.00 91.06 106 GLU A N 1
ATOM 833 C CA . GLU A 1 106 ? 18.708 -11.036 -17.390 1.00 91.06 106 GLU A CA 1
ATOM 834 C C . GLU A 1 106 ? 18.011 -9.835 -16.749 1.00 91.06 106 GLU A C 1
ATOM 836 O O . GLU A 1 106 ? 17.533 -9.928 -15.616 1.00 91.06 106 GLU A O 1
ATOM 841 N N . LYS A 1 107 ? 17.908 -8.718 -17.480 1.00 90.25 107 LYS A N 1
ATOM 842 C CA . LYS A 1 107 ? 17.249 -7.507 -16.988 1.00 90.25 107 LYS A CA 1
ATOM 843 C C . LYS A 1 107 ? 15.742 -7.705 -16.843 1.00 90.25 107 LYS A C 1
ATOM 845 O O . LYS A 1 107 ? 15.188 -7.306 -15.822 1.00 90.25 107 LYS A O 1
ATOM 850 N N . ALA A 1 108 ? 15.098 -8.381 -17.794 1.00 92.38 108 ALA A N 1
ATOM 851 C CA . ALA A 1 108 ? 13.691 -8.763 -17.703 1.00 92.38 108 ALA A CA 1
ATOM 852 C C . ALA A 1 108 ? 13.421 -9.613 -16.451 1.00 92.38 108 ALA A C 1
ATOM 854 O O . ALA A 1 108 ? 12.505 -9.312 -15.685 1.00 92.38 108 ALA A O 1
ATOM 855 N N . ARG A 1 109 ? 14.270 -10.615 -16.179 1.00 94.94 109 ARG A N 1
ATOM 856 C CA . ARG A 1 109 ? 14.174 -11.445 -14.970 1.00 94.94 109 ARG A CA 1
ATOM 857 C C . ARG A 1 109 ? 14.336 -10.622 -13.691 1.00 94.94 109 ARG A C 1
ATOM 859 O O . ARG A 1 109 ? 13.580 -10.821 -12.750 1.00 94.94 109 ARG A O 1
ATOM 866 N N . GLN A 1 110 ? 15.290 -9.692 -13.646 1.00 95.56 110 GLN A N 1
ATOM 867 C CA . GLN A 1 110 ? 15.487 -8.815 -12.484 1.00 95.56 110 GLN A CA 1
ATOM 868 C C . GLN A 1 110 ? 14.277 -7.909 -12.215 1.00 95.56 110 GLN A C 1
ATOM 870 O O . GLN A 1 110 ? 13.866 -7.770 -11.064 1.00 95.56 110 GLN A O 1
ATOM 875 N N . LEU A 1 111 ? 13.708 -7.308 -13.265 1.00 95.25 111 LEU A N 1
ATOM 876 C CA . LEU A 1 111 ? 12.525 -6.449 -13.163 1.00 95.25 111 LEU A CA 1
ATOM 877 C C . LEU A 1 111 ? 11.309 -7.247 -12.676 1.00 95.25 111 LEU A C 1
ATOM 879 O O . LEU A 1 111 ? 10.608 -6.798 -11.772 1.00 95.25 111 LEU A O 1
ATOM 883 N N . LEU A 1 112 ? 11.103 -8.454 -13.214 1.00 96.12 112 LEU A N 1
ATOM 884 C CA . LEU A 1 112 ? 10.041 -9.357 -12.772 1.00 96.12 112 LEU A CA 1
ATOM 885 C C . LEU A 1 112 ? 10.225 -9.792 -11.309 1.00 96.12 112 LEU A C 1
ATOM 887 O O . LEU A 1 112 ? 9.277 -9.729 -10.527 1.00 96.12 112 LEU A O 1
ATOM 891 N N . ASP A 1 113 ? 11.441 -10.193 -10.924 1.00 98.25 113 ASP A N 1
ATOM 892 C CA . ASP A 1 113 ? 11.757 -10.600 -9.551 1.00 98.25 113 ASP A CA 1
ATOM 893 C C . ASP A 1 113 ? 11.443 -9.470 -8.550 1.00 98.25 113 ASP A C 1
ATOM 895 O O . ASP A 1 113 ? 10.903 -9.728 -7.471 1.00 98.25 113 ASP A O 1
ATOM 899 N N . GLU A 1 114 ? 11.763 -8.213 -8.880 1.00 98.06 114 GLU A N 1
ATOM 900 C CA . GLU A 1 114 ? 11.443 -7.068 -8.018 1.00 98.06 114 GLU A CA 1
ATOM 901 C C . GLU A 1 114 ? 9.950 -6.721 -8.028 1.00 98.06 114 GLU A C 1
ATOM 903 O O . GLU A 1 114 ? 9.402 -6.434 -6.962 1.00 98.06 114 GLU A O 1
ATOM 908 N N . ALA A 1 115 ? 9.269 -6.819 -9.176 1.00 97.00 115 ALA A N 1
ATOM 909 C CA . ALA A 1 115 ? 7.822 -6.610 -9.268 1.00 97.00 115 ALA A CA 1
ATOM 910 C C . ALA A 1 115 ? 7.067 -7.524 -8.293 1.00 97.00 115 ALA A C 1
ATOM 912 O O . ALA A 1 115 ? 6.307 -7.049 -7.448 1.00 97.00 115 ALA A O 1
ATOM 913 N N . ILE A 1 116 ? 7.364 -8.827 -8.322 1.00 98.31 116 ILE A N 1
ATOM 914 C CA . ILE A 1 116 ? 6.749 -9.809 -7.419 1.00 98.31 116 ILE A CA 1
ATOM 915 C C . ILE A 1 116 ? 7.093 -9.519 -5.950 1.00 98.31 116 ILE A C 1
ATOM 917 O O . ILE A 1 116 ? 6.234 -9.636 -5.073 1.00 98.31 116 ILE A O 1
ATOM 921 N N . LYS A 1 117 ? 8.328 -9.096 -5.645 1.00 98.62 117 LYS A N 1
ATOM 922 C CA . LYS A 1 117 ? 8.717 -8.720 -4.272 1.00 98.62 117 LYS A CA 1
ATOM 923 C C . LYS A 1 117 ? 7.962 -7.498 -3.758 1.00 98.62 117 LYS A C 1
ATOM 925 O O . LYS A 1 117 ? 7.669 -7.440 -2.563 1.00 98.62 117 LYS A O 1
ATOM 930 N N . VAL A 1 118 ? 7.685 -6.517 -4.614 1.00 98.38 118 VAL A N 1
ATOM 931 C CA . VAL A 1 118 ? 6.884 -5.338 -4.259 1.00 98.38 118 VAL A CA 1
ATOM 932 C C . VAL A 1 118 ? 5.450 -5.754 -3.930 1.00 98.38 118 VAL A C 1
ATOM 934 O O . VAL A 1 118 ? 4.929 -5.354 -2.888 1.00 98.38 118 VAL A O 1
ATOM 937 N N . GLU A 1 119 ? 4.838 -6.615 -4.746 1.00 97.38 119 GLU A N 1
ATOM 938 C CA . GLU A 1 119 ? 3.489 -7.127 -4.475 1.00 97.38 119 GLU A CA 1
ATOM 939 C C . GLU A 1 119 ? 3.418 -7.920 -3.170 1.00 97.38 119 GLU A C 1
ATOM 941 O O . GLU A 1 119 ? 2.534 -7.691 -2.340 1.00 97.38 119 GLU A O 1
ATOM 946 N N . LEU A 1 120 ? 4.387 -8.810 -2.945 1.00 98.56 120 LEU A N 1
ATOM 947 C CA . LEU A 1 120 ? 4.467 -9.590 -1.716 1.00 98.56 120 LEU A CA 1
ATOM 948 C C . LEU A 1 120 ? 4.625 -8.690 -0.484 1.00 98.56 120 LEU A C 1
ATOM 950 O O . LEU A 1 120 ? 3.960 -8.919 0.527 1.00 98.56 120 LEU A O 1
ATOM 954 N N . ALA A 1 121 ? 5.464 -7.654 -0.569 1.00 98.62 121 ALA A N 1
ATOM 955 C CA . ALA A 1 121 ? 5.662 -6.707 0.523 1.00 98.62 121 ALA A CA 1
ATOM 956 C C . ALA A 1 121 ? 4.359 -5.980 0.890 1.00 98.62 121 ALA A C 1
ATOM 958 O O . ALA A 1 121 ? 4.079 -5.785 2.072 1.00 98.62 121 ALA A O 1
ATOM 959 N N . GLU A 1 122 ? 3.532 -5.619 -0.094 1.00 97.69 122 GLU A N 1
ATOM 960 C CA . GLU A 1 122 ? 2.231 -4.993 0.161 1.00 97.69 122 GLU A CA 1
ATOM 961 C C . GLU A 1 122 ? 1.266 -5.948 0.883 1.00 97.69 122 GLU A C 1
ATOM 963 O O . GLU A 1 122 ? 0.600 -5.558 1.848 1.00 97.69 122 GLU A O 1
ATOM 968 N N . ILE A 1 123 ? 1.211 -7.217 0.462 1.00 98.06 123 ILE A N 1
ATOM 969 C CA . ILE A 1 123 ? 0.385 -8.237 1.125 1.00 98.06 123 ILE A CA 1
ATOM 970 C C . ILE A 1 123 ? 0.851 -8.472 2.565 1.00 98.06 123 ILE A C 1
ATOM 972 O O . ILE A 1 123 ? 0.026 -8.490 3.481 1.00 98.06 123 ILE A O 1
ATOM 976 N N . GLN A 1 124 ? 2.159 -8.593 2.784 1.00 98.69 124 GLN A N 1
ATOM 977 C CA . GLN A 1 124 ? 2.742 -8.764 4.116 1.00 98.69 124 GLN A CA 1
ATOM 978 C C . GLN A 1 124 ? 2.469 -7.555 5.016 1.00 98.69 124 GLN A C 1
ATOM 980 O O . GLN A 1 124 ? 2.101 -7.717 6.183 1.00 98.69 124 GLN A O 1
ATOM 985 N N . LEU A 1 125 ? 2.579 -6.338 4.473 1.00 98.62 125 LEU A N 1
ATOM 986 C CA . LEU A 1 125 ? 2.236 -5.120 5.198 1.00 98.62 125 LEU A CA 1
ATOM 987 C C . LEU A 1 125 ? 0.777 -5.172 5.663 1.00 98.62 125 LEU A C 1
ATOM 989 O O . LEU A 1 125 ? 0.506 -5.013 6.855 1.00 98.62 125 LEU A O 1
ATOM 993 N N . LYS A 1 126 ? -0.153 -5.490 4.757 1.00 97.94 126 LYS A N 1
ATOM 994 C CA . LYS A 1 126 ? -1.581 -5.634 5.069 1.00 97.94 126 LYS A CA 1
ATOM 995 C C . LYS A 1 126 ? -1.828 -6.683 6.157 1.00 97.94 126 LYS A C 1
ATOM 997 O O . LYS A 1 126 ? -2.501 -6.387 7.144 1.00 97.94 126 LYS A O 1
ATOM 1002 N N . GLN A 1 127 ? -1.228 -7.867 6.031 1.00 98.38 127 GLN A N 1
ATOM 1003 C CA . GLN A 1 127 ? -1.312 -8.932 7.038 1.00 98.38 127 GLN A CA 1
ATOM 1004 C C . GLN A 1 127 ? -0.815 -8.476 8.415 1.00 98.38 127 GLN A C 1
ATOM 1006 O O . GLN A 1 127 ? -1.436 -8.792 9.426 1.00 98.38 127 GLN A O 1
ATOM 1011 N N . SER A 1 128 ? 0.267 -7.697 8.468 1.00 98.56 128 SER A N 1
ATOM 1012 C CA . SER A 1 128 ? 0.842 -7.227 9.734 1.00 98.56 128 SER A CA 1
ATOM 1013 C C . SER A 1 128 ? 0.011 -6.141 10.434 1.00 98.56 128 SER A C 1
ATOM 1015 O O . SER A 1 128 ? 0.096 -5.992 11.656 1.00 98.56 128 SER A O 1
ATOM 1017 N N . TYR A 1 129 ? -0.790 -5.374 9.687 1.00 98.62 129 TYR A N 1
ATOM 1018 C CA . TYR A 1 129 ? -1.581 -4.264 10.226 1.00 98.62 129 TYR A CA 1
ATOM 1019 C C . TYR A 1 129 ? -3.027 -4.636 10.552 1.00 98.62 129 TYR A C 1
ATOM 1021 O O . TYR A 1 129 ? -3.581 -4.057 11.486 1.00 98.62 129 TYR A O 1
ATOM 1029 N N . ILE A 1 130 ? -3.622 -5.627 9.878 1.00 98.56 130 ILE A N 1
ATOM 1030 C CA . ILE A 1 130 ? -4.992 -6.085 10.175 1.00 98.56 130 ILE A CA 1
ATOM 1031 C C . ILE A 1 130 ? -5.192 -6.391 11.674 1.00 98.56 130 ILE A C 1
ATOM 1033 O O . ILE A 1 130 ? -6.131 -5.840 12.250 1.00 98.56 130 ILE A O 1
ATOM 1037 N N . PRO A 1 131 ? -4.321 -7.164 12.361 1.00 98.62 131 PRO A N 1
ATOM 1038 C CA . PRO A 1 131 ? -4.486 -7.428 13.792 1.00 98.62 131 PRO A CA 1
ATOM 1039 C C . PRO A 1 131 ? -4.379 -6.169 14.663 1.00 98.62 131 PRO A C 1
ATOM 1041 O O . PRO A 1 131 ? -5.062 -6.060 15.679 1.00 98.62 131 PRO A O 1
ATOM 1044 N N . LYS A 1 132 ? -3.540 -5.199 14.271 1.00 98.56 132 LYS A N 1
ATOM 1045 C CA . LYS A 1 132 ? -3.379 -3.928 14.997 1.00 98.56 132 LYS A CA 1
ATOM 1046 C C . LYS A 1 132 ? -4.658 -3.095 14.911 1.00 98.56 132 LYS A C 1
ATOM 1048 O O . LYS A 1 132 ? -5.102 -2.555 15.917 1.00 98.56 132 LYS A O 1
ATOM 1053 N N . ILE A 1 133 ? -5.264 -3.043 13.727 1.00 98.50 133 ILE A N 1
ATOM 1054 C CA . ILE A 1 133 ? -6.519 -2.327 13.470 1.00 98.50 133 ILE A CA 1
ATOM 1055 C C . ILE A 1 133 ? -7.682 -3.020 14.189 1.00 98.50 133 ILE A C 1
ATOM 1057 O O . ILE A 1 133 ? -8.440 -2.363 14.896 1.00 98.50 133 ILE A O 1
ATOM 1061 N N . ALA A 1 134 ? -7.765 -4.350 14.100 1.00 98.38 134 ALA A N 1
ATOM 1062 C CA . ALA A 1 134 ? -8.797 -5.149 14.763 1.00 98.38 134 ALA A CA 1
ATOM 1063 C C . ALA A 1 134 ? -8.766 -5.049 16.298 1.00 98.38 134 ALA A C 1
ATOM 1065 O O . ALA A 1 134 ? -9.759 -5.342 16.955 1.00 98.38 134 ALA A O 1
ATOM 1066 N N . LYS A 1 135 ? -7.637 -4.631 16.885 1.00 98.31 135 LYS A N 1
ATOM 1067 C CA . LYS A 1 135 ? -7.527 -4.372 18.325 1.00 98.31 135 LYS A CA 1
ATOM 1068 C C . LYS A 1 135 ? -8.231 -3.080 18.755 1.00 98.31 135 LYS A C 1
ATOM 1070 O O . LYS A 1 135 ? -8.588 -2.957 19.922 1.00 98.31 135 LYS A O 1
ATOM 1075 N N . VAL A 1 136 ? -8.389 -2.117 17.845 1.00 98.19 136 VAL A N 1
ATOM 1076 C CA . VAL A 1 136 ? -8.929 -0.782 18.155 1.00 98.19 136 VAL A CA 1
ATOM 1077 C C . VAL A 1 136 ? -10.253 -0.478 17.458 1.00 98.19 136 VAL A C 1
ATOM 1079 O O . VAL A 1 136 ? -10.899 0.500 17.811 1.00 98.19 136 VAL A O 1
ATOM 1082 N N . LEU A 1 137 ? -10.663 -1.305 16.495 1.00 98.25 137 LEU A N 1
ATOM 1083 C CA . LEU A 1 137 ? -11.929 -1.203 15.776 1.00 98.25 137 LEU A CA 1
ATOM 1084 C C . LEU A 1 137 ? -12.713 -2.513 15.862 1.00 98.25 137 LEU A C 1
ATOM 1086 O O . LEU A 1 137 ? -12.143 -3.593 16.003 1.00 98.25 137 LEU A O 1
ATOM 1090 N N . SER A 1 138 ? -14.032 -2.434 15.666 1.00 98.19 138 SER A N 1
ATOM 1091 C CA . SER A 1 138 ? -14.844 -3.633 15.445 1.00 98.19 138 SER A CA 1
ATOM 1092 C C . SER A 1 138 ? -14.406 -4.383 14.178 1.00 98.19 138 SER A C 1
ATOM 1094 O O . SER A 1 138 ? -13.820 -3.808 13.253 1.00 98.19 138 SER A O 1
ATOM 1096 N N . GLY A 1 139 ? -14.737 -5.674 14.092 1.00 98.00 139 GLY A N 1
ATOM 1097 C CA . GLY A 1 139 ? -14.438 -6.480 12.903 1.00 98.00 139 GLY A CA 1
ATOM 1098 C C . GLY A 1 139 ? -15.042 -5.895 11.620 1.00 98.00 139 GLY A C 1
ATOM 1099 O O . GLY A 1 139 ? -14.367 -5.840 10.596 1.00 98.00 139 GLY A O 1
ATOM 1100 N N . VAL A 1 140 ? -16.267 -5.357 11.690 1.00 98.31 140 VAL A N 1
ATOM 1101 C CA . VAL A 1 140 ? -16.935 -4.699 10.551 1.00 98.31 140 VAL A CA 1
ATOM 1102 C C . VAL A 1 140 ? -16.152 -3.474 10.078 1.00 98.31 140 VAL A C 1
ATOM 1104 O O . VAL A 1 140 ? -15.886 -3.339 8.886 1.00 98.31 140 VAL A O 1
ATOM 1107 N N . LYS A 1 141 ? -15.733 -2.601 11.002 1.00 98.44 141 LYS A N 1
ATOM 1108 C CA . LYS A 1 141 ? -14.948 -1.403 10.669 1.00 98.44 141 LYS A CA 1
ATOM 1109 C C . LYS A 1 141 ? -13.553 -1.761 10.151 1.00 98.44 141 LYS A C 1
ATOM 1111 O O . LYS A 1 141 ? -13.063 -1.122 9.226 1.00 98.44 141 LYS A O 1
ATOM 1116 N N . THR A 1 142 ? -12.949 -2.830 10.667 1.00 98.56 142 THR A N 1
ATOM 1117 C CA . THR A 1 142 ? -11.666 -3.346 10.166 1.00 98.56 142 THR A CA 1
ATOM 1118 C C . THR A 1 142 ? -11.791 -3.808 8.715 1.00 98.56 142 THR A C 1
ATOM 1120 O O . THR A 1 142 ? -11.002 -3.392 7.870 1.00 98.56 142 THR A O 1
ATOM 1123 N N . VAL A 1 143 ? -12.804 -4.620 8.397 1.00 98.38 143 VAL A N 1
ATOM 1124 C CA . VAL A 1 143 ? -13.077 -5.045 7.015 1.00 98.38 143 VAL A CA 1
ATOM 1125 C C . VAL A 1 143 ? -13.342 -3.837 6.120 1.00 98.38 143 VAL A C 1
ATOM 1127 O O . VAL A 1 143 ? -12.776 -3.762 5.031 1.00 98.38 143 VAL A O 1
ATOM 1130 N N . ARG A 1 144 ? -14.140 -2.869 6.587 1.00 98.38 144 ARG A N 1
ATOM 1131 C CA . ARG A 1 144 ? -14.449 -1.656 5.826 1.00 98.38 144 ARG A CA 1
ATOM 1132 C C . ARG A 1 144 ? -13.192 -0.865 5.463 1.00 98.38 144 ARG A C 1
ATOM 1134 O O . ARG A 1 144 ? -13.026 -0.510 4.300 1.00 98.38 144 ARG A O 1
ATOM 1141 N N . TYR A 1 145 ? -12.278 -0.657 6.410 1.00 98.12 145 TYR A N 1
ATOM 1142 C CA . TYR A 1 145 ? -11.004 0.005 6.123 1.00 98.12 145 TYR A CA 1
ATOM 1143 C C . TYR A 1 145 ? -10.211 -0.732 5.037 1.00 98.12 145 TYR A C 1
ATOM 1145 O O . TYR A 1 145 ? -9.751 -0.120 4.076 1.00 98.12 145 TYR A O 1
ATOM 1153 N N . ILE A 1 146 ? -10.104 -2.060 5.143 1.00 97.81 146 ILE A N 1
ATOM 1154 C CA . ILE A 1 146 ? -9.394 -2.870 4.145 1.00 97.81 146 ILE A CA 1
ATOM 1155 C C . ILE A 1 146 ? -10.074 -2.798 2.771 1.00 97.81 146 ILE A C 1
ATOM 1157 O O . ILE A 1 146 ? -9.385 -2.770 1.753 1.00 97.81 146 ILE A O 1
ATOM 1161 N N . GLN A 1 147 ? -11.406 -2.725 2.710 1.00 97.75 147 GLN A N 1
ATOM 1162 C CA . GLN A 1 147 ? -12.132 -2.518 1.455 1.00 97.75 147 GLN A CA 1
ATOM 1163 C C . GLN A 1 147 ? -11.828 -1.152 0.828 1.00 97.75 147 GLN A C 1
ATOM 1165 O O . GLN A 1 147 ? -11.607 -1.094 -0.381 1.00 97.75 147 GLN A O 1
ATOM 1170 N N . ILE A 1 148 ? -11.796 -0.079 1.625 1.00 96.19 148 ILE A N 1
ATOM 1171 C CA . ILE A 1 148 ? -11.442 1.271 1.155 1.00 96.19 148 ILE A CA 1
ATOM 1172 C C . ILE A 1 148 ? -10.014 1.274 0.599 1.00 96.19 148 ILE A C 1
ATOM 1174 O O . ILE A 1 148 ? -9.801 1.680 -0.542 1.00 96.19 148 ILE A O 1
ATOM 1178 N N . GLU A 1 149 ? -9.050 0.739 1.353 1.00 95.88 149 GLU A N 1
ATOM 1179 C CA . GLU A 1 149 ? -7.661 0.615 0.900 1.00 95.88 149 GLU A CA 1
ATOM 1180 C C . GLU A 1 149 ? -7.557 -0.189 -0.401 1.00 95.88 149 GLU A C 1
ATOM 1182 O O . GLU A 1 149 ? -6.931 0.263 -1.353 1.00 95.88 149 GLU A O 1
ATOM 1187 N N . ASN A 1 150 ? -8.221 -1.344 -0.500 1.00 96.31 150 ASN A N 1
ATOM 1188 C CA . ASN A 1 150 ? -8.199 -2.158 -1.718 1.00 96.31 150 ASN A CA 1
ATOM 1189 C C . ASN A 1 150 ? -8.750 -1.412 -2.941 1.00 96.31 150 ASN A C 1
ATOM 1191 O O . ASN A 1 150 ? -8.188 -1.548 -4.025 1.00 96.31 150 ASN A O 1
ATOM 1195 N N . LYS A 1 151 ? -9.825 -0.629 -2.778 1.00 95.12 151 LYS A N 1
ATOM 1196 C CA . 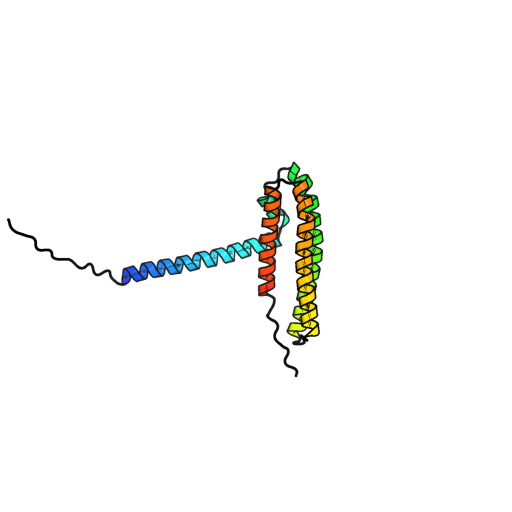LYS A 1 151 ? -10.395 0.179 -3.866 1.00 95.12 151 LYS A CA 1
ATOM 1197 C C . LYS A 1 151 ? -9.396 1.223 -4.352 1.00 95.12 151 LYS A C 1
ATOM 1199 O O . LYS A 1 151 ? -9.141 1.290 -5.545 1.00 95.12 151 LYS A O 1
ATOM 1204 N N . ILE A 1 152 ? -8.770 1.957 -3.434 1.00 92.56 152 ILE A N 1
ATOM 1205 C CA . ILE A 1 152 ? -7.741 2.951 -3.769 1.00 92.56 152 ILE A CA 1
ATOM 1206 C C . ILE A 1 152 ? -6.575 2.290 -4.513 1.00 92.56 152 ILE A C 1
ATOM 1208 O O . ILE A 1 152 ? -6.162 2.763 -5.567 1.00 92.56 152 ILE A O 1
ATOM 1212 N N . ARG A 1 153 ? -6.074 1.155 -4.008 1.00 93.38 153 ARG A N 1
ATOM 1213 C CA . ARG A 1 153 ? -4.958 0.434 -4.641 1.00 93.38 153 ARG A CA 1
ATOM 1214 C C . ARG A 1 153 ? -5.319 -0.104 -6.023 1.00 93.38 153 ARG A C 1
ATOM 1216 O O . ARG A 1 153 ? -4.450 -0.124 -6.888 1.00 93.38 153 ARG A O 1
ATOM 1223 N N . ALA A 1 154 ? -6.564 -0.523 -6.245 1.00 94.81 154 ALA A N 1
ATOM 1224 C CA . ALA A 1 154 ? -7.025 -0.955 -7.562 1.00 94.81 154 ALA A CA 1
ATOM 1225 C C . ALA A 1 154 ? -6.965 0.188 -8.588 1.00 94.81 154 ALA A C 1
ATOM 1227 O O . ALA A 1 154 ? -6.486 -0.033 -9.695 1.00 94.81 154 ALA A O 1
ATOM 1228 N N . LEU A 1 155 ? -7.361 1.406 -8.201 1.00 91.00 155 LEU A N 1
ATOM 1229 C CA . LEU A 1 155 ? -7.284 2.584 -9.074 1.00 91.00 155 LEU A CA 1
ATOM 1230 C C . LEU A 1 155 ? -5.846 2.969 -9.400 1.00 91.00 155 LEU A C 1
ATOM 1232 O O . LEU A 1 155 ? -5.510 3.133 -10.566 1.00 91.00 155 LEU A O 1
ATOM 1236 N N . THR A 1 156 ? -4.968 2.999 -8.396 1.00 90.00 156 THR A N 1
ATOM 1237 C CA . THR A 1 156 ? -3.540 3.250 -8.628 1.00 90.00 156 THR A CA 1
ATOM 1238 C C . THR A 1 156 ? -2.922 2.197 -9.552 1.00 90.00 156 THR A C 1
ATOM 1240 O O . THR A 1 156 ? -2.131 2.524 -10.428 1.00 90.00 156 THR A O 1
ATOM 1243 N N . ARG A 1 157 ? -3.276 0.914 -9.387 1.00 92.56 157 ARG A N 1
ATOM 1244 C CA . ARG A 1 157 ? -2.782 -0.162 -10.263 1.00 92.56 157 ARG A CA 1
ATOM 1245 C C . ARG A 1 157 ? -3.301 -0.023 -11.691 1.00 92.56 157 ARG A C 1
ATOM 1247 O O . ARG A 1 157 ? -2.541 -0.287 -12.615 1.00 92.56 157 ARG A O 1
ATOM 1254 N N . TYR A 1 158 ? -4.550 0.402 -11.857 1.00 92.31 158 TYR A N 1
ATOM 1255 C CA . TYR A 1 158 ? -5.128 0.694 -13.165 1.00 92.31 158 TYR A CA 1
ATOM 1256 C C . TYR A 1 158 ? -4.375 1.835 -13.864 1.00 92.31 158 TYR A C 1
ATOM 1258 O O . TYR A 1 158 ? -3.873 1.643 -14.967 1.00 92.31 158 TYR A O 1
ATOM 1266 N N . GLU A 1 159 ? -4.177 2.970 -13.187 1.00 87.69 159 GLU A N 1
ATOM 1267 C CA . GLU A 1 159 ? -3.403 4.104 -13.720 1.00 87.69 159 GLU A CA 1
ATOM 1268 C C . GLU A 1 159 ? -1.984 3.702 -14.126 1.00 87.69 159 GLU A C 1
ATOM 1270 O O . GLU A 1 159 ? -1.515 4.053 -15.204 1.00 87.69 159 GLU A O 1
ATOM 1275 N N . ILE A 1 160 ? -1.308 2.924 -13.280 1.00 91.06 160 ILE A N 1
ATOM 1276 C CA . ILE A 1 160 ? 0.024 2.403 -13.579 1.00 91.06 160 ILE A CA 1
ATOM 1277 C C . ILE A 1 160 ? -0.016 1.487 -14.810 1.00 91.06 160 ILE A C 1
ATOM 1279 O O . ILE A 1 160 ? 0.868 1.578 -15.658 1.00 91.06 160 ILE A O 1
ATOM 1283 N N . SER A 1 161 ? -1.026 0.620 -14.937 1.00 92.00 161 SER A N 1
ATOM 1284 C CA . SER A 1 161 ? -1.128 -0.310 -16.068 1.00 92.00 161 SER A CA 1
ATOM 1285 C C . SER A 1 161 ? -1.312 0.391 -17.415 1.00 92.00 161 SER A C 1
ATOM 1287 O O . SER A 1 161 ? -0.752 -0.068 -18.404 1.00 92.00 161 SER A O 1
ATOM 1289 N N . GLU A 1 162 ? -1.995 1.538 -17.440 1.00 91.75 162 GLU A N 1
ATOM 1290 C CA . GLU A 1 162 ? -2.141 2.372 -18.641 1.00 91.75 162 GLU A CA 1
ATOM 1291 C C . GLU A 1 162 ? -0.807 3.008 -19.077 1.00 91.75 162 GLU A C 1
ATOM 1293 O O . GLU A 1 162 ? -0.590 3.279 -20.257 1.00 91.75 162 GLU A O 1
ATOM 1298 N N . MET A 1 163 ? 0.114 3.241 -18.134 1.00 87.50 163 MET A N 1
ATOM 1299 C CA . MET A 1 163 ? 1.406 3.889 -18.398 1.00 87.50 163 MET A CA 1
ATOM 1300 C C . MET A 1 163 ? 2.521 2.912 -18.789 1.00 87.50 163 MET A C 1
ATOM 1302 O O . MET A 1 163 ? 3.549 3.342 -19.315 1.00 87.50 163 MET A O 1
ATOM 1306 N N . ILE A 1 164 ? 2.368 1.615 -18.507 1.00 90.50 164 ILE A N 1
ATOM 1307 C CA . ILE A 1 164 ? 3.415 0.612 -18.733 1.00 90.50 164 ILE A CA 1
ATOM 1308 C C . ILE A 1 164 ? 3.154 -0.118 -20.058 1.00 90.50 164 ILE A C 1
ATOM 1310 O O . ILE A 1 164 ? 2.261 -0.964 -20.120 1.00 90.50 164 ILE A O 1
ATOM 1314 N N . PRO A 1 165 ? 3.952 0.124 -21.115 1.00 91.69 165 PRO A N 1
ATOM 1315 C CA . PRO A 1 165 ? 3.841 -0.648 -22.349 1.00 91.69 165 PRO A CA 1
ATOM 1316 C C . PRO A 1 165 ? 4.267 -2.102 -22.133 1.00 91.69 165 PRO A C 1
ATOM 1318 O O . PRO A 1 165 ? 5.087 -2.389 -21.261 1.00 91.69 165 PRO A O 1
ATOM 1321 N N . LEU A 1 166 ? 3.774 -3.022 -22.964 1.00 91.25 166 LEU A N 1
ATOM 1322 C CA . LEU A 1 166 ? 4.241 -4.409 -22.957 1.00 91.25 166 LEU A CA 1
ATOM 1323 C C . LEU A 1 166 ? 5.670 -4.501 -23.496 1.00 91.25 166 LEU A C 1
ATOM 1325 O O . LEU A 1 166 ? 5.992 -3.932 -24.539 1.00 91.25 166 LEU A O 1
ATOM 1329 N N . VAL A 1 167 ? 6.517 -5.256 -22.799 1.00 87.62 167 VAL A N 1
ATOM 1330 C CA . VAL A 1 167 ? 7.881 -5.530 -23.253 1.00 87.62 167 VAL A CA 1
ATOM 1331 C C . VAL A 1 167 ? 7.856 -6.385 -24.522 1.00 87.62 167 VAL A C 1
ATOM 1333 O O . VAL A 1 167 ? 7.096 -7.348 -24.623 1.00 87.62 167 VAL A O 1
ATOM 1336 N N . VAL A 1 168 ? 8.717 -6.047 -25.478 1.00 80.88 168 VAL A N 1
ATOM 1337 C CA . VAL A 1 168 ? 8.986 -6.846 -26.679 1.00 80.88 168 VAL A CA 1
ATOM 1338 C C . VAL A 1 168 ? 10.448 -7.283 -26.673 1.00 80.88 168 VAL A C 1
ATOM 1340 O O . VAL A 1 168 ? 11.296 -6.583 -26.116 1.00 80.88 168 VAL A O 1
ATOM 1343 N N . GLU A 1 169 ? 10.759 -8.434 -27.272 1.00 72.25 169 GLU A N 1
ATOM 1344 C CA . GLU A 1 169 ? 12.153 -8.859 -27.439 1.00 72.25 169 GLU A CA 1
ATOM 1345 C C . GLU A 1 169 ? 12.930 -7.796 -28.233 1.00 72.25 169 GLU A C 1
ATOM 1347 O O . GLU A 1 169 ? 12.507 -7.371 -29.314 1.00 72.25 169 GLU A O 1
ATOM 1352 N N . GLY A 1 170 ? 14.063 -7.343 -27.690 1.00 64.25 170 GLY A N 1
ATOM 1353 C CA . GLY A 1 170 ? 14.923 -6.383 -28.373 1.00 64.25 170 GLY A CA 1
ATOM 1354 C C . GLY A 1 170 ? 15.484 -6.993 -29.656 1.00 64.25 170 GLY A C 1
ATOM 1355 O O . GLY A 1 170 ? 16.084 -8.068 -29.628 1.00 64.25 170 GLY A O 1
ATOM 1356 N N . LYS A 1 171 ? 15.320 -6.311 -30.795 1.00 54.81 171 LYS A N 1
ATOM 1357 C CA . LYS A 1 171 ? 16.039 -6.686 -32.018 1.00 54.81 171 LYS A CA 1
ATOM 1358 C C . LYS A 1 171 ? 17.524 -6.402 -31.793 1.00 54.81 171 LYS A C 1
ATOM 1360 O O . LYS A 1 171 ? 17.889 -5.248 -31.582 1.00 54.81 171 LYS A O 1
ATOM 1365 N N . ALA A 1 172 ? 18.361 -7.437 -31.827 1.00 49.44 172 ALA A N 1
ATOM 1366 C CA . ALA A 1 172 ? 19.804 -7.255 -31.928 1.00 49.44 172 ALA A CA 1
ATOM 1367 C C . ALA A 1 172 ? 20.093 -6.491 -33.232 1.00 49.44 172 ALA A C 1
ATOM 1369 O O . ALA A 1 172 ? 19.754 -6.985 -34.310 1.00 49.44 172 ALA A O 1
ATOM 1370 N N . TYR A 1 173 ? 20.638 -5.279 -33.120 1.00 48.16 173 TYR A N 1
ATOM 1371 C CA . TYR A 1 173 ? 21.219 -4.543 -34.245 1.00 48.16 173 TYR A CA 1
ATOM 1372 C C . TYR A 1 173 ? 22.719 -4.806 -34.299 1.00 48.16 173 TYR A C 1
ATOM 1374 O O . TYR A 1 173 ? 23.343 -4.820 -33.212 1.00 48.16 173 TYR A O 1
#